Protein 1WBA (pdb70)

B-factor: mean 12.79, std 7.94, range [2.5, 50.45]

Radius of gyration: 14.96 Å; Cα contacts (8 Å, |Δi|>4): 448; chains: 1; bounding box: 36×31×41 Å

Organism: Psophocarpus tetragonolobus (NCBI:txid3891)

Solvent-accessible surface area: 8341 Å² total; per-residue (Å²): 121,73,27,0,75,4,22,126,22,92,100,0,81,5,138,17,37,6,16,0,19,4,85,105,88,33,21,0,5,0,2,16,24,7,53,162,24,81,111,158,78,23,22,2,1,0,17,8,69,124,142,52,94,32,4,0,18,0,20,5,66,96,112,96,112,133,52,52,78,37,0,56,12,65,35,88,2,90,1,31,2,22,45,100,93,20,142,45,31,46,7,10,0,0,74,45,158,125,78,27,29,11,2,1,0,25,70,104,45,132,60,72,38,98,27,2,7,6,0,58,112,21,48,158,57,100,105,2,8,40,7,16,3,6,12,108,85,49,92,58,37,25,2,0,60,52,78,15,133,119,32,39,63,21,1,23,7,41,127,98,18,124,39,21,34,1,40,0,69,75,119

Secondary structure (DSSP, 8-state):
-PBPB-TTS-BPBTTEEEEEEETTT--BEEEE--TT--TTS--EEEE-SSS---EEEEEES--PSSPPSB-BTT--EEEEE-STTSTTPBEEEEEETTTEEEEEETTS-S-EEPEEEEEEE-SSSTT-EEEEEEETTS--EEEEEEE-TT--EEEEEETTSPPPEEEEEE-

Structure (mmCIF, N/CA/C/O backbone):
data_1WBA
#
_entry.id   1WBA
#
_cell.length_a   95.600
_cell.length_b   95.600
_cell.length_c   86.000
_cell.angle_alpha   90.00
_cell.angle_beta   90.00
_cell.angle_gamma   90.00
#
_symmetry.space_group_name_H-M   'I 41 2 2'
#
loop_
_entity.id
_entity.type
_entity.pdbx_description
1 polymer 'WINGED BEAN ALBUMIN 1'
2 water water
#
loop_
_atom_site.group_PDB
_atom_site.id
_atom_site.type_symbol
_atom_site.label_atom_id
_atom_site.label_alt_id
_atom_site.label_comp_id
_atom_site.label_asym_id
_atom_site.label_entity_id
_atom_site.label_seq_id
_atom_site.pdbx_PDB_ins_code
_atom_site.Cartn_x
_atom_site.Cartn_y
_atom_site.Cartn_z
_atom_site.occupancy
_atom_site.B_iso_or_equiv
_atom_site.auth_seq_id
_atom_site.auth_comp_id
_atom_site.auth_asym_id
_atom_site.auth_atom_id
_atom_site.pdbx_PDB_model_num
ATOM 1 N N . ASP A 1 2 ? 132.294 52.723 27.230 1.00 21.77 2 ASP A N 1
ATOM 2 C CA . ASP A 1 2 ? 131.094 53.494 26.809 1.00 20.95 2 ASP A CA 1
ATOM 3 C C . ASP A 1 2 ? 129.846 52.841 27.393 1.00 17.96 2 ASP A C 1
ATOM 4 O O . ASP A 1 2 ? 129.902 51.707 27.859 1.00 18.57 2 ASP A O 1
ATOM 9 N N . ASP A 1 3 ? 128.736 53.569 27.368 1.00 14.73 3 ASP A N 1
ATOM 10 C CA . ASP A 1 3 ? 127.471 53.082 27.898 1.00 14.09 3 ASP A CA 1
ATOM 11 C C . ASP A 1 3 ? 126.858 51.979 27.058 1.00 11.64 3 ASP A C 1
ATOM 12 O O . ASP A 1 3 ? 127.000 51.981 25.844 1.00 9.78 3 ASP A O 1
ATOM 17 N N . PRO A 1 4 ? 126.217 50.991 27.707 1.00 9.86 4 PRO A N 1
ATOM 18 C CA . PRO A 1 4 ? 125.596 49.923 26.930 1.00 9.22 4 PRO A CA 1
ATOM 19 C C . PRO A 1 4 ? 124.303 50.511 26.349 1.00 6.99 4 PRO A C 1
ATOM 20 O O . PRO A 1 4 ? 123.769 51.477 26.885 1.00 8.41 4 PRO A O 1
ATOM 24 N N . VAL A 1 5 ? 123.874 50.002 25.201 1.00 7.06 5 VAL A N 1
ATOM 25 C CA . VAL A 1 5 ? 122.640 50.452 24.576 1.00 6.74 5 VAL A CA 1
ATOM 26 C C . VAL A 1 5 ? 121.519 49.646 25.245 1.00 7.04 5 VAL A C 1
ATOM 27 O O . VAL A 1 5 ? 121.694 48.454 25.518 1.00 8.30 5 VAL A O 1
ATOM 31 N N . TYR A 1 6 ? 120.395 50.290 25.541 1.00 5.35 6 TYR A N 1
ATOM 32 C CA . TYR A 1 6 ? 119.275 49.615 26.196 1.00 6.71 6 TYR A CA 1
ATOM 33 C C . TYR A 1 6 ? 118.098 49.408 25.272 1.00 8.77 6 TYR A C 1
ATOM 34 O O . TYR A 1 6 ? 117.850 50.246 24.407 1.00 9.46 6 TYR A O 1
ATOM 43 N N . ASP A 1 7 ? 117.385 48.298 25.443 1.00 7.49 7 ASP A N 1
ATOM 44 C CA . ASP A 1 7 ? 116.186 48.060 24.650 1.00 7.76 7 ASP A CA 1
ATOM 45 C C . ASP A 1 7 ? 115.022 48.862 25.276 1.00 8.50 7 ASP A C 1
ATOM 46 O O . ASP A 1 7 ? 115.162 49.466 26.346 1.00 7.39 7 ASP A O 1
ATOM 51 N N . ALA A 1 8 ? 113.872 48.849 24.618 1.00 9.20 8 ALA A N 1
ATOM 52 C CA . ALA A 1 8 ? 112.725 49.598 25.089 1.00 9.03 8 ALA A CA 1
ATOM 53 C C . ALA A 1 8 ? 112.243 49.179 26.481 1.00 10.79 8 ALA A C 1
ATOM 54 O O . ALA A 1 8 ? 111.497 49.908 27.112 1.00 11.61 8 ALA A O 1
ATOM 56 N N . GLU A 1 9 ? 112.640 47.998 26.933 1.00 8.97 9 GLU A N 1
ATOM 57 C CA . GLU A 1 9 ? 112.246 47.505 28.241 1.00 10.89 9 GLU A CA 1
ATOM 58 C C . GLU A 1 9 ? 113.268 47.818 29.319 1.00 10.58 9 GLU A C 1
ATOM 59 O O . GLU A 1 9 ? 113.058 47.498 30.485 1.00 13.46 9 GLU A O 1
ATOM 65 N N . GLY A 1 10 ? 114.368 48.456 28.938 1.00 10.84 10 GLY A N 1
ATOM 66 C CA . GLY A 1 10 ? 115.378 48.805 29.924 1.00 9.48 10 GLY A CA 1
ATOM 67 C C . GLY A 1 10 ? 116.429 47.756 30.211 1.00 7.96 10 GLY A C 1
ATOM 68 O O . GLY A 1 10 ? 117.100 47.805 31.224 1.00 9.78 10 GLY A O 1
ATOM 69 N N . ASN A 1 11 ? 116.553 46.770 29.342 1.00 8.01 11 ASN A N 1
ATOM 70 C CA . ASN A 1 11 ? 117.584 45.768 29.507 1.00 7.63 11 ASN A CA 1
ATOM 71 C C . ASN A 1 11 ? 118.688 46.062 28.482 1.00 7.85 11 ASN A C 1
ATOM 72 O O . ASN A 1 11 ? 118.422 46.663 27.446 1.00 6.61 11 ASN A O 1
ATOM 77 N N . LYS A 1 12 ? 119.928 45.689 28.787 1.00 6.26 12 LYS A N 1
ATOM 78 C CA . LYS A 1 12 ? 121.024 45.911 27.844 1.00 6.45 12 LYS A CA 1
ATOM 79 C C . LYS A 1 12 ? 120.828 45.062 26.594 1.00 7.51 12 LYS A C 1
ATOM 80 O O . LYS A 1 12 ? 120.336 43.930 26.667 1.00 5.65 12 LYS A O 1
ATOM 86 N N . LEU A 1 13 ? 121.199 45.622 25.447 1.00 7.90 13 LEU A N 1
ATOM 87 C CA . LEU A 1 13 ? 121.083 44.905 24.192 1.00 7.03 13 LEU A CA 1
ATOM 88 C C . LEU A 1 13 ? 122.077 43.758 24.247 1.00 8.62 13 LEU A C 1
ATOM 89 O O . LEU A 1 13 ? 123.162 43.901 24.799 1.00 8.34 13 LEU A O 1
ATOM 94 N N . VAL A 1 14 ? 121.700 42.622 23.690 1.00 7.31 14 VAL A N 1
ATOM 95 C CA . VAL A 1 14 ? 122.567 41.468 23.692 1.00 9.45 14 VAL A CA 1
ATOM 96 C C . VAL A 1 14 ? 123.231 41.359 22.333 1.00 8.23 14 VAL A C 1
ATOM 97 O O . VAL A 1 14 ? 122.564 41.432 21.310 1.00 7.34 14 VAL A O 1
ATOM 101 N N . ASN A 1 15 ? 124.548 41.184 22.343 1.00 7.88 15 ASN A N 1
ATOM 102 C CA . ASN A 1 15 ? 125.318 41.054 21.119 1.00 8.21 15 ASN A CA 1
ATOM 103 C C . ASN A 1 15 ? 124.786 39.851 20.316 1.00 9.41 15 ASN A C 1
ATOM 104 O O . ASN A 1 15 ? 124.642 38.752 20.863 1.00 8.59 15 ASN A O 1
ATOM 109 N N . ARG A 1 16 ? 124.444 40.102 19.047 1.00 8.06 16 ARG A N 1
ATOM 110 C CA . ARG A 1 16 ? 123.913 39.108 18.107 1.00 8.41 16 ARG A CA 1
ATOM 111 C C . ARG A 1 16 ? 122.438 38.803 18.328 1.00 9.12 16 ARG A C 1
ATOM 112 O O . ARG A 1 16 ? 121.888 37.882 17.724 1.00 10.59 16 ARG A O 1
ATOM 120 N N . GLY A 1 17 ? 121.798 39.587 19.182 1.00 8.70 17 GLY A N 1
ATOM 121 C CA . GLY A 1 17 ? 120.395 39.377 19.472 1.00 8.39 17 GLY A CA 1
ATOM 122 C C . GLY A 1 17 ? 119.522 40.006 18.411 1.00 8.52 17 GLY A C 1
ATOM 123 O O . GLY A 1 17 ? 120.002 40.822 17.617 1.00 8.73 17 GLY A O 1
ATOM 124 N N . LYS A 1 18 ? 118.249 39.615 18.388 1.00 10.07 18 LYS A N 1
ATOM 125 C CA . LYS A 1 18 ? 117.284 40.132 17.419 1.00 10.45 18 LYS A CA 1
ATOM 126 C C . LYS A 1 18 ? 116.413 41.213 18.038 1.00 10.62 18 LYS A C 1
ATOM 127 O O . LYS A 1 18 ? 115.772 41.022 19.083 1.00 9.88 18 LYS A O 1
ATOM 130 N N . TYR A 1 19 ? 116.365 42.345 17.353 1.00 9.69 19 TYR A N 1
ATOM 131 C CA . TYR A 1 19 ? 115.599 43.476 17.813 1.00 9.56 19 TYR A CA 1
ATOM 132 C C . TYR A 1 19 ? 114.867 44.116 16.657 1.00 9.58 19 TYR A C 1
ATOM 133 O O . TYR A 1 19 ? 115.288 44.036 15.507 1.00 9.03 19 TYR A O 1
ATOM 142 N N . THR A 1 20 ? 113.741 44.718 16.985 1.00 9.86 20 THR A N 1
ATOM 143 C CA . THR A 1 20 ? 112.940 45.427 16.024 1.00 9.93 20 THR A CA 1
ATOM 144 C C . THR A 1 20 ? 113.181 46.921 16.256 1.00 8.69 20 THR A C 1
ATOM 145 O O . THR A 1 20 ? 112.833 47.473 17.308 1.00 10.21 20 THR A O 1
ATOM 149 N N . ILE A 1 21 ? 113.862 47.543 15.301 1.00 7.98 21 ILE A N 1
ATOM 150 C CA . ILE A 1 21 ? 114.137 48.969 15.350 1.00 8.45 21 ILE A CA 1
ATOM 151 C C . ILE A 1 21 ? 112.833 49.674 14.986 1.00 11.25 21 ILE A C 1
ATOM 152 O O . ILE A 1 21 ? 112.225 49.375 13.948 1.00 12.45 21 ILE A O 1
ATOM 157 N N . VAL A 1 22 ? 112.399 50.594 15.840 1.00 11.56 22 VAL A N 1
ATOM 158 C CA . VAL A 1 22 ? 111.161 51.340 15.615 1.00 11.93 22 VAL A CA 1
ATOM 159 C C . VAL A 1 22 ? 111.401 52.839 15.817 1.00 12.38 22 VAL A C 1
ATOM 160 O O . VAL A 1 22 ? 112.083 53.248 16.760 1.00 10.94 22 VAL A O 1
ATOM 164 N N . SER A 1 23 ? 110.874 53.647 14.906 1.00 10.31 23 SER A N 1
ATOM 165 C CA . SER A 1 23 ? 111.004 55.085 14.989 1.00 10.49 23 SER A CA 1
ATOM 166 C C . SER A 1 23 ? 110.250 55.565 16.250 1.00 13.05 23 SER A C 1
ATOM 167 O O . SER A 1 23 ? 109.080 55.222 16.480 1.00 13.18 23 SER A O 1
ATOM 170 N N . PHE A 1 24 ? 110.950 56.327 17.078 1.00 13.87 24 PHE A N 1
ATOM 171 C CA . PHE A 1 24 ? 110.417 56.851 18.320 1.00 16.79 24 PHE A CA 1
ATOM 172 C C . PHE A 1 24 ? 109.176 57.740 18.169 1.00 18.41 24 PHE A C 1
ATOM 173 O O . PHE A 1 24 ? 108.144 57.488 18.785 1.00 21.27 24 PHE A O 1
ATOM 181 N N . SER A 1 25 ? 109.266 58.769 17.342 1.00 18.82 25 SER A N 1
ATOM 182 C CA . SER A 1 25 ? 108.153 59.685 17.187 1.00 21.01 25 SER A CA 1
ATOM 183 C C . SER A 1 25 ? 106.864 59.132 16.598 1.00 22.77 25 SER A C 1
ATOM 184 O O . SER A 1 25 ? 105.789 59.596 16.968 1.00 26.63 25 SER A O 1
ATOM 187 N N . ASP A 1 26 ? 106.937 58.148 15.702 1.00 18.88 26 ASP A N 1
ATOM 188 C CA . ASP A 1 26 ? 105.710 57.634 15.107 1.00 17.90 26 ASP A CA 1
ATOM 189 C C . ASP A 1 26 ? 105.462 56.139 15.118 1.00 16.42 26 ASP A C 1
ATOM 190 O O . ASP A 1 26 ? 104.449 55.687 14.600 1.00 17.84 26 ASP A O 1
ATOM 195 N N . GLY A 1 27 ? 106.408 55.365 15.626 1.00 14.17 27 GLY A N 1
ATOM 196 C CA . GLY A 1 27 ? 106.215 53.929 15.677 1.00 12.78 27 GLY A CA 1
ATOM 197 C C . GLY A 1 27 ? 106.447 53.137 14.397 1.00 12.17 27 GLY A C 1
ATOM 198 O O . GLY A 1 27 ? 106.202 51.927 14.374 1.00 14.18 27 GLY A O 1
ATOM 199 N N . ALA A 1 28 ? 106.947 53.773 13.342 1.00 8.30 28 ALA A N 1
ATOM 200 C CA . ALA A 1 28 ? 107.184 53.034 12.104 1.00 9.03 28 ALA A CA 1
ATOM 201 C C . ALA A 1 28 ? 108.470 52.211 12.186 1.00 8.04 28 ALA A C 1
ATOM 202 O O . ALA A 1 28 ? 109.460 52.644 12.775 1.00 8.22 28 ALA A O 1
ATOM 204 N N . GLY A 1 29 ? 108.446 51.044 11.552 1.00 7.97 29 GLY A N 1
ATOM 205 C CA . GLY A 1 29 ? 109.601 50.177 11.532 1.00 8.93 29 GLY A CA 1
ATOM 206 C C . GLY A 1 29 ? 110.375 50.219 10.219 1.00 9.05 29 GLY A C 1
ATOM 207 O O . GLY A 1 29 ? 110.115 51.045 9.327 1.00 7.82 29 GLY A O 1
ATOM 208 N N . ILE A 1 30 ? 111.328 49.301 10.110 1.00 8.45 30 ILE A N 1
ATOM 209 C CA . ILE A 1 30 ? 112.199 49.164 8.943 1.00 7.15 30 ILE A CA 1
ATOM 210 C C . ILE A 1 30 ? 111.540 48.236 7.916 1.00 6.24 30 ILE A C 1
ATOM 211 O O . ILE A 1 30 ? 111.047 47.159 8.263 1.00 5.27 30 ILE A O 1
ATOM 216 N N . ASP A 1 31 ? 111.633 48.618 6.646 1.00 6.11 31 ASP A N 1
ATOM 217 C CA . ASP A 1 31 ? 111.017 47.879 5.545 1.00 5.67 31 ASP A CA 1
ATOM 218 C C . ASP A 1 31 ? 112.015 47.821 4.377 1.00 6.48 31 ASP A C 1
ATOM 219 O O . ASP A 1 31 ? 113.048 48.508 4.395 1.00 6.37 31 ASP A O 1
ATOM 224 N N . VAL A 1 32 ? 111.743 46.952 3.405 1.00 6.80 32 VAL A N 1
ATOM 225 C CA . VAL A 1 32 ? 112.589 46.822 2.229 1.00 5.94 32 VAL A CA 1
ATOM 226 C C . VAL A 1 32 ? 111.619 46.873 1.045 1.00 6.68 32 VAL A C 1
ATOM 227 O O . VAL A 1 32 ? 110.694 46.066 0.953 1.00 7.28 32 VAL A O 1
ATOM 231 N N . VAL A 1 33 ? 111.795 47.875 0.189 1.00 7.08 33 VAL A N 1
ATOM 232 C CA . VAL A 1 33 ? 110.939 48.086 -0.981 1.00 5.16 33 VAL A CA 1
ATOM 233 C C . VAL A 1 33 ? 111.798 48.512 -2.163 1.00 6.20 33 VAL A C 1
ATOM 234 O O . VAL A 1 33 ? 112.992 48.763 -2.025 1.00 5.52 33 VAL A O 1
ATOM 238 N N . ALA A 1 34 ? 111.196 48.549 -3.342 1.00 6.28 34 ALA A N 1
ATOM 239 C CA . ALA A 1 34 ? 111.909 48.991 -4.525 1.00 6.22 34 ALA A CA 1
ATOM 240 C C . ALA A 1 34 ? 111.693 50.497 -4.579 1.00 6.09 34 ALA A C 1
ATOM 241 O O . ALA A 1 34 ? 110.599 50.980 -4.273 1.00 6.71 34 ALA A O 1
ATOM 243 N N . THR A 1 35 ? 112.754 51.246 -4.842 1.00 6.00 35 THR A N 1
ATOM 244 C CA . THR A 1 35 ? 112.643 52.689 -4.993 1.00 6.39 35 THR A CA 1
ATOM 245 C C . THR A 1 35 ? 113.222 52.996 -6.376 1.00 7.69 35 THR A C 1
ATOM 246 O O . THR A 1 35 ? 113.918 52.164 -6.955 1.00 5.75 35 THR A O 1
ATOM 250 N N . GLY A 1 36 ? 112.923 54.171 -6.914 1.00 6.58 36 GLY A N 1
ATOM 251 C CA . GLY A 1 36 ? 113.473 54.535 -8.203 1.00 6.60 36 GLY A CA 1
ATOM 252 C C . GLY A 1 36 ? 113.152 53.556 -9.311 1.00 6.86 36 GLY A C 1
ATOM 253 O O . GLY A 1 36 ? 111.988 53.254 -9.547 1.00 10.01 36 GLY A O 1
ATOM 254 N N . ASN A 1 37 ? 114.198 53.018 -9.933 1.00 8.08 37 ASN A N 1
ATOM 255 C CA . ASN A 1 37 ? 114.081 52.082 -11.057 1.00 8.55 37 ASN A CA 1
ATOM 256 C C . ASN A 1 37 ? 114.167 50.606 -10.658 1.00 8.17 37 ASN A C 1
ATOM 257 O O . ASN A 1 37 ? 114.210 49.719 -11.517 1.00 7.39 37 ASN A O 1
ATOM 262 N N . GLU A 1 38 ? 114.187 50.345 -9.354 1.00 6.87 38 GLU A N 1
ATOM 263 C CA . GLU A 1 38 ? 114.263 48.974 -8.852 1.00 6.30 38 GLU A CA 1
ATOM 264 C C . GLU A 1 38 ? 112.984 48.187 -9.154 1.00 6.72 38 GLU A C 1
ATOM 265 O O . GLU A 1 38 ? 111.906 48.756 -9.293 1.00 7.31 38 GLU A O 1
ATOM 271 N N . ASN A 1 39 ? 113.120 46.871 -9.222 1.00 5.85 39 ASN A N 1
ATOM 272 C CA . ASN A 1 39 ? 112.000 45.978 -9.499 1.00 8.22 39 ASN A CA 1
ATOM 273 C C . ASN A 1 39 ? 111.280 45.691 -8.187 1.00 9.06 39 ASN A C 1
ATOM 274 O O . ASN A 1 39 ? 111.911 45.286 -7.210 1.00 7.73 39 ASN A O 1
ATOM 279 N N . PRO A 1 40 ? 109.955 45.920 -8.138 1.00 10.18 40 PRO A N 1
ATOM 280 C CA . PRO A 1 40 ? 109.179 45.671 -6.914 1.00 9.92 40 PRO A CA 1
ATOM 281 C C . PRO A 1 40 ? 109.198 44.224 -6.445 1.00 11.58 40 PRO A C 1
ATOM 282 O O . PRO A 1 40 ? 108.922 43.949 -5.280 1.00 13.38 40 PRO A O 1
ATOM 286 N N . GLU A 1 41 ? 109.499 43.292 -7.342 1.00 12.00 41 GLU A N 1
ATOM 287 C CA . GLU A 1 41 ? 109.590 41.890 -6.946 1.00 13.57 41 GLU A CA 1
ATOM 288 C C . GLU A 1 41 ? 110.970 41.583 -6.354 1.00 12.87 41 GLU A C 1
ATOM 289 O O . GLU A 1 41 ? 111.159 40.550 -5.717 1.00 11.59 41 GLU A O 1
ATOM 295 N N . ASP A 1 42 ? 111.923 42.493 -6.555 1.00 9.55 42 ASP A N 1
ATOM 296 C CA . ASP A 1 42 ? 113.283 42.329 -6.047 1.00 11.21 42 ASP A CA 1
ATOM 297 C C . ASP A 1 42 ? 113.710 43.655 -5.387 1.00 10.50 42 ASP A C 1
ATOM 298 O O . ASP A 1 42 ? 114.643 44.323 -5.848 1.00 10.85 42 ASP A O 1
ATOM 303 N N . PRO A 1 43 ? 113.035 44.041 -4.288 1.00 7.95 43 PRO A N 1
ATOM 304 C CA . PRO A 1 43 ? 113.325 45.287 -3.561 1.00 7.89 43 PRO A CA 1
ATOM 305 C C . PRO A 1 43 ? 114.730 45.302 -2.955 1.00 6.03 43 PRO A C 1
ATOM 306 O O . PRO A 1 43 ? 115.181 44.306 -2.363 1.00 6.58 43 PRO A O 1
ATOM 310 N N . LEU A 1 44 ? 115.398 46.445 -3.072 1.00 5.04 44 LEU A N 1
ATOM 311 C CA . LEU A 1 44 ? 116.766 46.570 -2.571 1.00 5.50 44 LEU A CA 1
ATOM 312 C C . LEU A 1 44 ? 116.974 47.748 -1.645 1.00 5.95 44 LEU A C 1
ATOM 313 O O . LEU A 1 44 ? 118.061 47.899 -1.089 1.00 5.36 44 LEU A O 1
ATOM 318 N N . SER A 1 45 ? 115.940 48.562 -1.460 1.00 6.19 45 SER A N 1
ATOM 319 C CA . SER A 1 45 ? 116.043 49.754 -0.624 1.00 5.26 45 SER A CA 1
ATOM 320 C C . SER A 1 45 ? 115.547 49.590 0.817 1.00 5.94 45 SER A C 1
ATOM 321 O O . SER A 1 45 ? 114.423 49.141 1.045 1.00 6.72 45 SER A O 1
ATOM 324 N N . ILE A 1 46 ? 116.390 49.961 1.779 1.00 4.71 46 ILE A N 1
ATOM 325 C CA . ILE A 1 46 ? 116.016 49.898 3.187 1.00 6.52 46 ILE A CA 1
ATOM 326 C C . ILE A 1 46 ? 115.379 51.246 3.506 1.00 6.07 46 ILE A C 1
ATOM 327 O O . ILE A 1 46 ? 116.011 52.297 3.343 1.00 9.40 46 ILE A O 1
ATOM 332 N N . VAL A 1 47 ? 114.128 51.221 3.960 1.00 5.90 47 VAL A N 1
ATOM 333 C CA . VAL A 1 47 ? 113.391 52.444 4.237 1.00 5.00 47 VAL A CA 1
ATOM 334 C C . VAL A 1 47 ? 112.619 52.370 5.543 1.00 6.09 47 VAL A C 1
ATOM 335 O O . VAL A 1 47 ? 112.534 51.311 6.168 1.00 6.97 47 VAL A O 1
ATOM 339 N N . LYS A 1 48 ? 112.092 53.517 5.969 1.00 6.56 48 LYS A N 1
ATOM 340 C CA . LYS A 1 48 ? 111.231 53.581 7.150 1.00 6.08 48 LYS A CA 1
ATOM 341 C C . LYS A 1 48 ? 109.887 53.252 6.503 1.00 7.00 48 LYS A C 1
ATOM 342 O O . LYS A 1 48 ? 109.477 53.916 5.549 1.00 5.51 48 LYS A O 1
ATOM 348 N N . SER A 1 49 ? 109.219 52.222 6.999 1.00 7.91 49 SER A N 1
ATOM 349 C CA . SER A 1 49 ? 107.967 51.779 6.408 1.00 11.11 49 SER A CA 1
ATOM 350 C C . SER A 1 49 ? 106.809 52.753 6.378 1.00 12.69 49 SER A C 1
ATOM 351 O O . SER A 1 49 ? 106.517 53.448 7.357 1.00 10.86 49 SER A O 1
ATO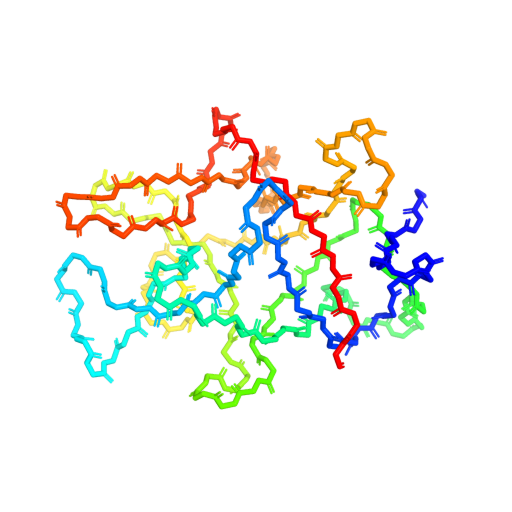M 354 N N . THR A 1 50 ? 106.132 52.750 5.233 1.00 14.19 50 THR A N 1
ATOM 355 C CA . THR A 1 50 ? 104.939 53.549 5.041 1.00 15.32 50 THR A CA 1
ATOM 356 C C . THR A 1 50 ? 103.780 52.561 4.869 1.00 15.77 50 THR A C 1
ATOM 357 O O . THR A 1 50 ? 102.686 52.944 4.475 1.00 18.45 50 THR A O 1
ATOM 361 N N . ARG A 1 51 ? 104.002 51.287 5.187 1.00 13.08 51 ARG A N 1
ATOM 362 C CA . ARG A 1 51 ? 102.936 50.291 5.038 1.00 13.99 51 ARG A CA 1
ATOM 363 C C . ARG A 1 51 ? 102.808 49.341 6.224 1.00 14.93 51 ARG A C 1
ATOM 364 O O . ARG A 1 51 ? 102.381 48.197 6.079 1.00 14.22 51 ARG A O 1
ATOM 372 N N . ASN A 1 52 ? 103.191 49.828 7.398 1.00 16.82 52 ASN A N 1
ATOM 373 C CA . ASN A 1 52 ? 103.120 49.051 8.636 1.00 17.30 52 ASN A CA 1
ATOM 374 C C . ASN A 1 52 ? 103.967 47.786 8.716 1.00 16.25 52 ASN A C 1
ATOM 375 O O . ASN A 1 52 ? 103.619 46.850 9.440 1.00 15.67 52 ASN A O 1
ATOM 380 N N . ILE A 1 53 ? 105.083 47.755 7.996 1.00 10.98 53 ILE A N 1
ATOM 381 C CA . ILE A 1 53 ? 105.983 46.603 8.065 1.00 12.06 53 ILE A CA 1
ATOM 382 C C . ILE A 1 53 ? 107.096 46.985 9.043 1.00 10.70 53 ILE A C 1
ATOM 383 O O . ILE A 1 53 ? 107.502 48.139 9.095 1.00 10.19 53 ILE A O 1
ATOM 388 N N . MET A 1 54 ? 107.557 46.033 9.843 1.00 12.46 54 MET A N 1
ATOM 389 C CA . MET A 1 54 ? 108.649 46.296 10.771 1.00 14.22 54 MET A CA 1
ATOM 390 C C . MET A 1 54 ? 109.491 45.052 10.903 1.00 13.57 54 MET A C 1
ATOM 391 O O . MET A 1 54 ? 109.221 44.184 11.742 1.00 13.42 54 MET A O 1
ATOM 396 N N . TYR A 1 55 ? 110.494 44.946 10.035 1.00 10.16 55 TYR A N 1
ATOM 397 C CA . TYR A 1 55 ? 111.378 43.785 10.031 1.00 8.51 55 TYR A CA 1
ATOM 398 C C . 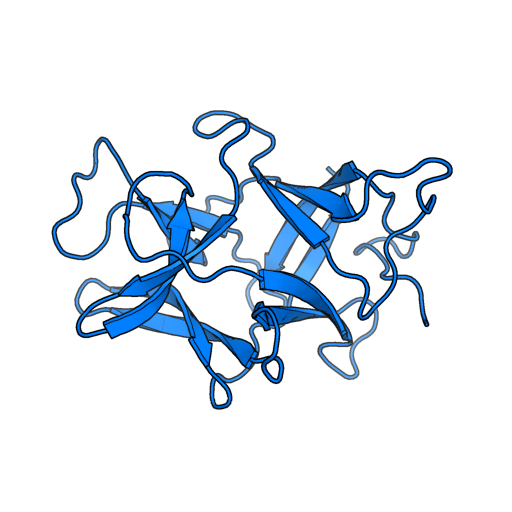TYR A 1 55 ? 112.362 43.772 11.215 1.00 10.51 55 TYR A C 1
ATOM 399 O O . TYR A 1 55 ? 112.914 44.820 11.606 1.00 9.87 55 TYR A O 1
ATOM 408 N N . ALA A 1 56 ? 112.597 42.579 11.759 1.00 7.23 56 ALA A N 1
ATOM 409 C CA . ALA A 1 56 ? 113.523 42.410 12.871 1.00 9.09 56 ALA A CA 1
ATOM 410 C C . ALA A 1 56 ? 114.923 42.292 12.288 1.00 8.22 56 ALA A C 1
ATOM 411 O O . ALA A 1 56 ? 115.101 41.792 11.174 1.00 10.49 56 ALA A O 1
ATOM 413 N N . THR A 1 57 ? 115.914 42.734 13.053 1.00 7.07 57 THR A N 1
ATOM 414 C CA . THR A 1 57 ? 117.305 42.689 12.642 1.00 7.01 57 THR A CA 1
ATOM 415 C C . THR A 1 57 ? 118.206 42.146 13.757 1.00 8.02 57 THR A C 1
ATOM 416 O O . THR A 1 57 ? 117.920 42.329 14.949 1.00 8.78 57 THR A O 1
ATOM 420 N N . SER A 1 58 ? 119.253 41.424 13.376 1.00 7.19 58 SER A N 1
ATOM 421 C CA . SER A 1 58 ? 120.244 40.971 14.355 1.00 8.51 58 SER A CA 1
ATOM 42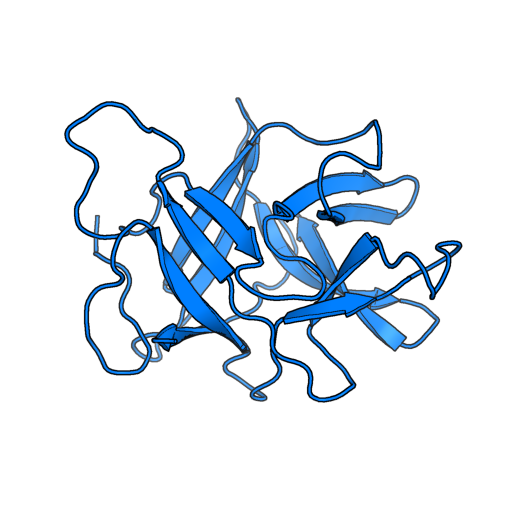2 C C . SER A 1 58 ? 121.258 42.106 14.379 1.00 7.86 58 SER A C 1
ATOM 423 O O . SER A 1 58 ? 121.568 42.702 13.322 1.00 7.88 58 SER A O 1
ATOM 426 N N . ILE A 1 59 ? 121.748 42.424 15.571 1.00 6.56 59 ILE A N 1
ATOM 427 C CA . ILE A 1 59 ? 122.729 43.485 15.749 1.00 7.14 59 ILE A CA 1
ATOM 428 C C . ILE A 1 59 ? 123.946 42.806 16.385 1.00 7.85 59 ILE A C 1
ATOM 429 O O . ILE A 1 59 ? 123.853 42.240 17.481 1.00 9.31 59 ILE A O 1
ATOM 434 N N . SER A 1 60 ? 125.059 42.802 15.655 1.00 8.27 60 SER A N 1
ATOM 435 C CA . SER A 1 60 ? 126.284 42.126 16.092 1.00 9.24 60 SER A CA 1
ATOM 436 C C . SER A 1 60 ? 127.525 42.989 16.037 1.00 7.10 60 SER A C 1
ATOM 437 O O . SER A 1 60 ? 127.632 43.884 15.202 1.00 7.15 60 SER A O 1
ATOM 440 N N . SER A 1 61 ? 128.489 42.695 16.904 1.00 6.43 61 SER A N 1
ATOM 441 C CA . SER A 1 61 ? 129.729 43.432 16.866 1.00 6.31 61 SER A CA 1
ATOM 442 C C . SER A 1 61 ? 130.412 43.047 15.544 1.00 8.02 61 SER A C 1
ATOM 443 O O . SER A 1 61 ? 130.340 41.897 15.086 1.00 7.31 61 SER A O 1
ATOM 446 N N . GLU A 1 62 ? 130.999 44.039 14.894 1.00 8.75 62 GLU A N 1
ATOM 447 C CA . GLU A 1 62 ? 131.699 43.819 13.646 1.00 9.30 62 GLU A CA 1
ATOM 448 C C . GLU A 1 62 ? 132.908 42.914 13.912 1.00 7.84 62 GLU A C 1
ATOM 449 O O . GLU A 1 62 ? 133.201 42.016 13.137 1.00 11.22 62 GLU A O 1
ATOM 455 N N . ASP A 1 63 ? 133.592 43.147 15.022 1.00 8.24 63 ASP A N 1
ATOM 456 C CA . ASP A 1 63 ? 134.751 42.347 15.409 1.00 10.52 63 ASP A CA 1
ATOM 457 C C . ASP A 1 63 ? 134.269 41.005 15.949 1.00 11.65 63 ASP A C 1
ATOM 458 O O . ASP A 1 63 ? 133.555 40.969 16.946 1.00 13.04 63 ASP A O 1
ATOM 463 N N . LYS A 1 64 ? 134.646 39.909 15.298 1.00 10.48 64 LYS A N 1
ATOM 464 C CA . LYS A 1 64 ? 134.240 38.594 15.777 1.00 13.18 64 LYS A CA 1
ATOM 465 C C . LYS A 1 64 ? 135.275 37.801 16.614 1.00 12.30 64 LYS A C 1
ATOM 466 O O . LYS A 1 64 ? 134.994 36.676 17.038 1.00 10.97 64 LYS A O 1
ATOM 470 N N . THR A 1 65 ? 136.425 38.406 16.909 1.00 11.62 65 THR A N 1
ATOM 471 C CA . THR A 1 65 ? 137.467 37.737 17.694 1.00 11.87 65 THR A CA 1
ATOM 472 C C . THR A 1 65 ? 136.969 37.418 19.103 1.00 11.22 65 THR A C 1
ATOM 473 O O . THR A 1 65 ? 136.484 38.297 19.805 1.00 10.28 65 THR A O 1
ATOM 477 N N . PRO A 1 66 ? 137.065 36.143 19.524 1.00 10.41 66 PRO A N 1
ATOM 478 C CA . PRO A 1 66 ? 136.599 35.793 20.874 1.00 9.32 66 PRO A CA 1
ATOM 479 C C . PRO A 1 66 ? 137.593 36.341 21.893 1.00 10.20 66 PRO A C 1
ATOM 480 O O . PRO A 1 66 ? 138.791 36.388 21.617 1.00 12.40 66 PRO A O 1
ATOM 484 N N . PRO A 1 67 ? 137.112 36.769 23.070 1.00 10.35 67 PRO A N 1
ATOM 485 C CA . PRO A 1 67 ? 135.713 36.775 23.491 1.00 10.82 67 PRO A CA 1
ATOM 486 C C . PRO A 1 67 ? 134.988 38.024 22.981 1.00 10.79 67 PRO A C 1
ATOM 487 O O . PRO A 1 67 ? 135.488 39.143 23.091 1.00 10.26 67 PRO A O 1
ATOM 491 N N . GLN A 1 68 ? 133.833 37.810 22.371 1.00 13.74 68 GLN A N 1
ATOM 492 C CA . GLN A 1 68 ? 133.043 38.910 21.838 1.00 15.30 68 GLN A CA 1
ATOM 493 C C . GLN A 1 68 ? 132.330 39.565 23.006 1.00 15.17 68 GLN A C 1
ATOM 494 O O . GLN A 1 68 ? 132.078 38.923 24.027 1.00 12.99 68 GLN A O 1
ATOM 500 N N . PRO A 1 69 ? 132.029 40.865 22.891 1.00 15.19 69 PRO A N 1
ATOM 501 C CA . PRO A 1 69 ? 131.335 41.568 23.974 1.00 14.26 69 PRO A CA 1
ATOM 502 C C . PRO A 1 69 ? 129.951 40.954 24.179 1.00 12.76 69 PRO A C 1
ATOM 503 O O . PRO A 1 69 ? 129.273 40.597 23.206 1.00 13.27 69 PRO A O 1
ATOM 507 N N . ARG A 1 70 ? 129.557 40.787 25.436 1.00 11.11 70 ARG A N 1
ATOM 508 C CA . ARG A 1 70 ? 128.250 40.233 25.750 1.00 10.04 70 ARG A CA 1
ATOM 509 C C . ARG A 1 70 ? 127.145 41.201 25.333 1.00 9.10 70 ARG A C 1
ATOM 510 O O . ARG A 1 70 ? 126.142 40.781 24.774 1.00 8.04 70 ARG A O 1
ATOM 512 N N . ASN A 1 71 ? 127.379 42.497 25.522 1.00 7.48 71 ASN A N 1
ATOM 513 C CA . ASN A 1 71 ? 126.396 43.513 25.193 1.00 8.59 71 ASN A CA 1
ATOM 514 C C . ASN A 1 71 ? 126.870 44.528 24.167 1.00 9.04 71 ASN A C 1
ATOM 515 O O . ASN A 1 71 ? 128.074 44.739 23.981 1.00 10.99 71 ASN A O 1
ATOM 520 N N . ILE A 1 72 ? 125.902 45.172 23.526 1.00 7.66 72 ILE A N 1
ATOM 521 C CA . ILE A 1 72 ? 126.172 46.187 22.515 1.00 7.33 72 ILE A CA 1
ATOM 522 C C . ILE A 1 72 ? 126.377 47.485 23.258 1.00 5.80 72 ILE A C 1
ATOM 523 O O . ILE A 1 72 ? 125.575 47.833 24.123 1.00 7.15 72 ILE A O 1
ATOM 528 N N . LEU A 1 73 ? 127.472 48.177 22.952 1.00 5.35 73 LEU A N 1
ATOM 529 C CA . LEU A 1 73 ? 127.784 49.437 23.600 1.00 7.42 73 LEU A CA 1
ATOM 530 C C . LEU A 1 73 ? 127.684 50.552 22.581 1.00 6.66 73 LEU A C 1
ATOM 531 O O . LEU A 1 73 ? 127.765 50.299 21.382 1.00 5.04 73 LEU A O 1
ATOM 536 N N . GLU A 1 74 ? 127.519 51.779 23.069 1.00 6.41 74 GLU A N 1
ATOM 537 C CA . GLU A 1 74 ? 127.444 52.935 22.197 1.00 5.74 74 GLU A CA 1
ATOM 538 C C . GLU A 1 74 ? 128.804 53.120 21.573 1.00 5.83 74 GLU A C 1
ATOM 539 O O . GLU A 1 74 ? 129.829 52.812 22.189 1.00 6.32 74 GLU A O 1
ATOM 545 N N . ASN A 1 75 ? 128.802 53.545 20.316 1.00 5.10 75 ASN A N 1
ATOM 546 C CA . ASN A 1 75 ? 130.017 53.779 19.534 1.00 5.48 75 ASN A CA 1
ATOM 547 C C . ASN A 1 75 ? 130.830 52.548 19.141 1.00 6.61 75 ASN A C 1
ATOM 548 O O . ASN A 1 75 ? 131.934 52.677 18.617 1.00 10.87 75 ASN A O 1
ATOM 553 N N . MET A 1 76 ? 130.280 51.366 19.391 1.00 5.93 76 MET A N 1
ATOM 554 C CA . MET A 1 76 ? 130.909 50.095 19.051 1.00 6.77 76 MET A CA 1
ATOM 555 C C . MET A 1 76 ? 130.536 49.781 17.601 1.00 5.93 76 MET A C 1
ATOM 556 O O . MET A 1 76 ? 129.380 49.990 17.222 1.00 7.34 76 MET A O 1
ATOM 561 N N . ARG A 1 77 ? 131.512 49.379 16.784 1.00 4.83 77 ARG A N 1
ATOM 562 C CA . ARG A 1 77 ? 131.245 49.056 15.384 1.00 5.79 77 ARG A CA 1
ATOM 563 C C . ARG A 1 77 ? 130.391 47.809 15.248 1.00 5.48 77 ARG A C 1
ATOM 564 O O . ARG A 1 77 ? 130.723 46.757 15.815 1.00 5.68 77 ARG A O 1
ATOM 572 N N . LEU A 1 78 ? 129.325 47.921 14.448 1.00 5.31 78 LEU A N 1
ATOM 573 C CA . LEU A 1 78 ? 128.352 46.852 14.263 1.00 4.45 78 LEU A CA 1
ATOM 574 C C . LEU A 1 78 ? 128.060 46.464 12.843 1.00 5.94 78 LEU A C 1
ATOM 575 O O . LEU A 1 78 ? 128.232 47.254 11.912 1.00 6.13 78 LEU A O 1
ATOM 580 N N . LYS A 1 79 ? 127.511 45.264 12.723 1.00 6.26 79 LYS A N 1
ATOM 581 C CA . LYS A 1 79 ? 127.045 44.707 11.471 1.00 7.86 79 LYS A CA 1
ATOM 582 C C . LYS A 1 79 ? 125.562 44.484 11.773 1.00 8.13 79 LYS A C 1
ATOM 583 O O . LYS A 1 79 ? 125.212 44.003 12.861 1.00 8.09 79 LYS A O 1
ATOM 589 N N . ILE A 1 80 ? 124.687 44.899 10.856 1.00 6.49 80 ILE A N 1
ATOM 590 C CA . ILE A 1 80 ? 123.248 44.747 11.048 1.00 4.27 80 ILE A CA 1
ATOM 591 C C . ILE A 1 80 ? 122.694 43.938 9.899 1.00 5.14 80 ILE A C 1
ATOM 592 O O . ILE A 1 80 ? 123.039 44.183 8.754 1.00 5.47 80 ILE A O 1
ATOM 597 N N . ASN A 1 81 ? 121.880 42.939 10.200 1.00 5.29 81 ASN A N 1
ATOM 598 C CA . ASN A 1 81 ? 121.294 42.133 9.139 1.00 8.85 81 ASN A CA 1
ATOM 599 C C . ASN A 1 81 ? 119.857 41.755 9.450 1.00 8.33 81 ASN A C 1
ATOM 600 O O . ASN A 1 81 ? 119.473 41.669 10.616 1.00 9.83 81 ASN A O 1
ATOM 605 N N . PHE A 1 82 ? 119.033 41.589 8.417 1.00 9.09 82 PHE A N 1
ATOM 606 C CA . PHE A 1 82 ? 117.640 41.202 8.641 1.00 8.43 82 PHE A CA 1
ATOM 607 C C . PHE A 1 82 ? 117.598 39.778 9.196 1.00 8.76 82 PHE A C 1
ATOM 608 O O . PHE A 1 82 ? 118.310 38.895 8.730 1.00 8.99 82 PHE A O 1
ATOM 616 N N . ALA A 1 83 ? 116.751 39.568 10.187 1.00 9.87 83 ALA A N 1
ATOM 617 C CA . ALA A 1 83 ? 116.682 38.286 10.862 1.00 13.58 83 ALA A CA 1
ATOM 618 C C . ALA A 1 83 ? 115.594 37.360 10.390 1.00 15.66 83 ALA A C 1
ATOM 619 O O . ALA A 1 83 ? 115.644 36.159 10.632 1.00 19.56 83 ALA A O 1
ATOM 621 N N . THR A 1 84 ? 114.609 37.901 9.707 1.00 16.24 84 THR A N 1
ATOM 622 C CA . THR A 1 84 ? 113.515 37.075 9.259 1.00 19.36 84 THR A CA 1
ATOM 623 C C . THR A 1 84 ? 113.266 37.111 7.754 1.00 20.10 84 THR A C 1
ATOM 624 O O . THR A 1 84 ? 113.882 37.882 7.001 1.00 17.02 84 THR A O 1
ATOM 628 N N . ASP A 1 85 ? 112.380 36.226 7.316 1.00 18.14 85 ASP A N 1
ATOM 629 C CA . ASP A 1 85 ? 111.984 36.190 5.924 1.00 19.24 85 ASP A CA 1
ATOM 630 C C . ASP A 1 85 ? 111.220 37.496 5.761 1.00 17.55 85 ASP A C 1
ATOM 631 O O . ASP A 1 85 ? 110.633 37.997 6.728 1.00 17.85 85 ASP A O 1
ATOM 636 N N . PRO A 1 86 ? 111.143 38.028 4.532 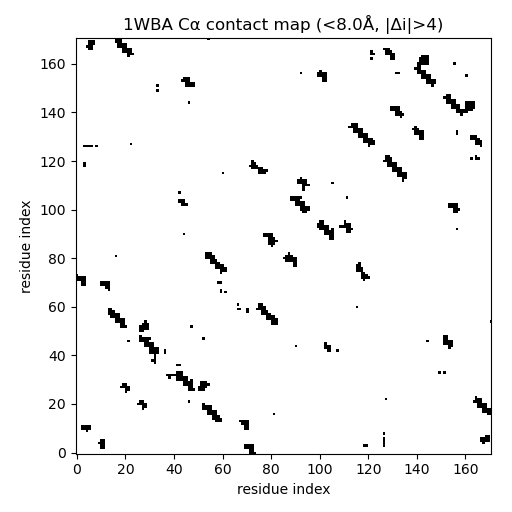1.00 15.68 86 PRO A N 1
ATOM 637 C CA . PRO A 1 86 ? 111.702 37.513 3.282 1.00 15.37 86 PRO A CA 1
ATOM 638 C C . PRO A 1 86 ? 113.176 37.825 3.009 1.00 15.32 86 PRO A C 1
ATOM 639 O O . PRO A 1 86 ? 113.712 37.416 1.982 1.00 16.21 86 PRO A O 1
ATOM 643 N N . HIS A 1 87 ? 113.843 38.512 3.929 1.00 13.46 87 HIS A N 1
ATOM 644 C CA . HIS A 1 87 ? 115.232 38.895 3.714 1.00 13.58 87 HIS A CA 1
ATOM 645 C C . HIS A 1 87 ? 116.150 38.362 4.788 1.00 14.17 87 HIS A C 1
ATOM 646 O O . HIS A 1 87 ? 117.102 39.026 5.185 1.00 13.16 87 HIS A O 1
ATOM 653 N N . LYS A 1 88 ? 115.904 37.129 5.204 1.00 14.78 88 LYS A N 1
ATOM 654 C CA . LYS A 1 88 ? 116.697 36.511 6.238 1.00 15.13 88 LYS A CA 1
ATOM 655 C C . LYS A 1 88 ? 118.163 36.480 5.864 1.00 13.68 88 LYS A C 1
ATOM 656 O O . LYS A 1 88 ? 118.555 35.930 4.840 1.00 12.13 88 LYS A O 1
ATOM 662 N N . GLY A 1 89 ? 118.972 37.118 6.689 1.00 10.91 89 GLY A N 1
ATOM 663 C CA . GLY A 1 89 ? 120.391 37.136 6.438 1.00 10.89 89 GLY A CA 1
ATOM 664 C C . GLY A 1 89 ? 120.892 38.283 5.589 1.00 11.91 89 GLY A C 1
ATOM 665 O O . GLY A 1 89 ? 122.094 38.486 5.545 1.00 14.59 89 GLY A O 1
ATOM 666 N N . ASP A 1 90 ? 120.015 39.033 4.921 1.00 9.97 90 ASP A N 1
ATOM 667 C CA . ASP A 1 90 ? 120.478 40.159 4.104 1.00 10.27 90 ASP A CA 1
ATOM 668 C C . ASP A 1 90 ? 121.103 41.208 5.0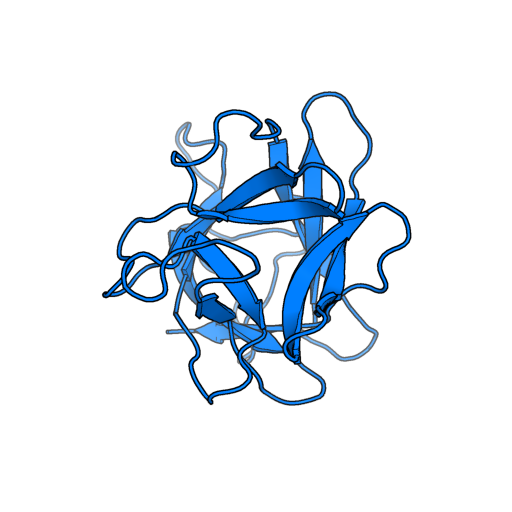15 1.00 9.03 90 ASP A C 1
ATOM 669 O O . ASP A 1 90 ? 120.520 41.602 6.017 1.00 9.08 90 ASP A O 1
ATOM 674 N N . VAL A 1 91 ? 122.278 41.675 4.629 1.00 8.26 91 VAL A N 1
ATOM 675 C CA . VAL A 1 91 ? 123.031 42.632 5.416 1.00 8.23 91 VAL A CA 1
ATOM 676 C C . VAL A 1 91 ? 122.805 44.067 4.972 1.00 7.70 91 VAL A C 1
ATOM 677 O O . VAL A 1 91 ? 122.681 44.342 3.779 1.00 10.02 91 VAL A O 1
ATOM 681 N N . TRP A 1 92 ? 122.763 44.988 5.925 1.00 7.24 92 TRP A N 1
ATOM 682 C CA . TRP A 1 92 ? 122.587 46.403 5.596 1.00 4.92 92 TRP A CA 1
ATOM 683 C C . TRP A 1 92 ? 123.899 46.924 5.022 1.00 7.29 92 TRP A C 1
ATOM 684 O O . TRP A 1 92 ? 124.982 46.597 5.527 1.00 8.05 92 TRP A O 1
ATOM 695 N N . SER A 1 93 ? 123.820 47.774 4.010 1.00 5.01 93 SER A N 1
ATOM 696 C CA . SER A 1 93 ? 125.031 48.333 3.433 1.00 6.02 93 SER A CA 1
ATOM 697 C C . SER A 1 93 ? 124.748 49.753 2.999 1.00 5.26 93 SER A C 1
ATOM 698 O O . SER A 1 93 ? 123.596 50.150 2.896 1.00 4.91 93 SER A O 1
ATOM 701 N N . VAL A 1 94 ? 125.805 50.528 2.791 1.00 4.50 94 VAL A N 1
ATOM 702 C CA . VAL A 1 94 ? 125.675 51.898 2.314 1.00 5.09 94 VAL A CA 1
ATOM 703 C C . VAL A 1 94 ? 126.219 51.931 0.884 1.00 6.36 94 VAL A C 1
ATOM 704 O O . VAL A 1 94 ? 127.321 51.452 0.610 1.00 7.36 94 VAL A O 1
ATOM 708 N N . VAL A 1 95 ? 125.421 52.451 -0.034 1.00 5.80 95 VAL A N 1
ATOM 709 C CA . VAL A 1 95 ? 125.807 52.539 -1.438 1.00 6.68 95 VAL A CA 1
ATOM 710 C C . VAL A 1 95 ? 125.883 54.012 -1.841 1.00 5.90 95 VAL A C 1
ATOM 711 O O . VAL A 1 95 ? 124.986 54.801 -1.520 1.00 5.90 95 VAL A O 1
ATOM 715 N N . ASP A 1 96 ? 126.980 54.414 -2.473 1.00 6.63 96 ASP A N 1
ATOM 716 C CA . ASP A 1 96 ? 127.105 55.805 -2.911 1.00 9.00 96 ASP A CA 1
ATOM 717 C C . ASP A 1 96 ? 126.350 55.874 -4.237 1.00 9.36 96 ASP A C 1
ATOM 718 O O . ASP A 1 96 ? 126.920 55.779 -5.331 1.00 10.66 96 ASP A O 1
ATOM 723 N N . PHE A 1 97 ? 125.044 56.014 -4.090 1.00 8.87 97 PHE A N 1
ATOM 724 C CA . PHE A 1 97 ? 124.091 55.992 -5.188 1.00 8.89 97 PHE A CA 1
ATOM 725 C C . PHE A 1 97 ? 124.010 57.237 -6.048 1.00 8.66 97 PHE A C 1
ATOM 726 O O . PHE A 1 97 ? 123.583 58.301 -5.596 1.00 8.93 97 PHE A O 1
ATOM 734 N N . GLN A 1 98 ? 124.407 57.091 -7.302 1.00 8.04 98 GLN A N 1
ATOM 735 C CA . GLN A 1 98 ? 124.360 58.207 -8.233 1.00 8.03 98 GLN A CA 1
ATOM 736 C C . GLN A 1 98 ? 122.924 58.377 -8.746 1.00 8.49 98 GLN A C 1
ATOM 737 O O . GLN A 1 98 ? 122.282 57.404 -9.132 1.00 8.63 98 GLN A O 1
ATOM 743 N N . PRO A 1 99 ? 122.381 59.604 -8.704 1.00 9.24 99 PRO A N 1
ATOM 744 C CA . PRO A 1 99 ? 122.984 60.855 -8.237 1.00 10.88 99 PRO A CA 1
ATOM 745 C C . PRO A 1 99 ? 122.434 61.274 -6.879 1.00 12.89 99 PRO A C 1
ATOM 746 O O . PRO A 1 99 ? 122.659 62.395 -6.439 1.00 14.45 99 PRO A O 1
ATOM 750 N N . ASP A 1 100 ? 121.735 60.357 -6.224 1.00 14.34 100 ASP A N 1
ATOM 751 C CA . ASP A 1 100 ? 121.101 60.620 -4.938 1.00 16.93 100 ASP A CA 1
ATOM 752 C C . ASP A 1 100 ? 122.030 60.850 -3.772 1.00 16.74 100 ASP A C 1
ATOM 753 O O . ASP A 1 100 ? 121.788 61.744 -2.978 1.00 21.09 100 ASP A O 1
ATOM 758 N N . GLY A 1 101 ? 123.028 59.990 -3.621 1.00 14.10 101 GLY A N 1
ATOM 759 C CA . GLY A 1 101 ? 123.967 60.105 -2.523 1.00 11.09 101 GLY A CA 1
ATOM 760 C C . GLY A 1 101 ? 124.025 58.776 -1.792 1.00 10.10 101 GLY A C 1
ATOM 761 O O . GLY A 1 101 ? 123.472 57.783 -2.274 1.00 7.37 101 GLY A O 1
ATOM 762 N N . GLN A 1 102 ? 124.676 58.763 -0.628 1.00 7.68 102 GLN A N 1
ATOM 763 C CA . GLN A 1 102 ? 124.798 57.546 0.180 1.00 7.87 102 GLN A CA 1
ATOM 764 C C . GLN A 1 102 ? 123.479 57.200 0.862 1.00 5.55 102 GLN A C 1
ATOM 765 O O . GLN A 1 102 ? 122.883 58.041 1.546 1.00 4.17 102 GLN A O 1
ATOM 771 N N . GLN A 1 103 ? 123.012 55.977 0.623 1.00 6.16 103 GLN A N 1
ATOM 772 C CA . GLN A 1 103 ? 121.742 55.495 1.158 1.00 7.86 103 GLN A CA 1
ATOM 773 C C . GLN A 1 103 ? 121.880 54.042 1.505 1.00 4.95 103 GLN A C 1
ATOM 774 O O . GLN A 1 103 ? 122.798 53.370 1.020 1.00 5.94 103 GLN A O 1
ATOM 780 N N . LEU A 1 104 ? 120.938 53.536 2.293 1.00 4.72 104 LEU A N 1
ATOM 781 C CA . LEU A 1 104 ? 120.975 52.131 2.693 1.00 6.31 104 LEU A CA 1
ATOM 782 C C . LEU A 1 104 ? 120.329 51.195 1.671 1.00 5.82 104 LEU A C 1
ATOM 783 O O . LEU A 1 104 ? 119.196 51.404 1.239 1.00 5.29 104 LEU A O 1
ATOM 788 N N . LYS A 1 105 ? 121.065 50.155 1.302 1.00 4.67 105 LYS A N 1
ATOM 789 C CA . LYS A 1 105 ? 120.595 49.170 0.345 1.00 3.58 105 LYS A CA 1
ATOM 790 C C . LYS A 1 105 ? 120.966 47.791 0.865 1.00 5.47 105 LYS A C 1
ATOM 791 O O . LYS A 1 105 ? 121.853 47.651 1.723 1.00 6.49 105 LYS A O 1
ATOM 797 N N . LEU A 1 106 ? 120.294 46.769 0.352 1.00 5.24 106 LEU A N 1
ATOM 798 C CA . LEU A 1 106 ? 120.641 45.403 0.724 1.00 8.87 106 LEU A CA 1
ATOM 799 C C . LEU A 1 106 ? 122.040 45.197 0.122 1.00 9.59 106 LEU A C 1
ATOM 800 O O . LEU A 1 106 ? 122.313 45.639 -1.000 1.00 8.82 106 LEU A O 1
ATOM 805 N N . ALA A 1 107 ? 122.931 44.586 0.892 1.00 8.05 107 ALA A N 1
ATOM 806 C CA . ALA A 1 107 ? 124.303 44.356 0.457 1.00 9.14 107 ALA A CA 1
ATOM 807 C C . ALA A 1 107 ? 124.431 43.307 -0.632 1.00 9.29 107 ALA A C 1
ATOM 808 O O . ALA A 1 107 ? 123.598 42.403 -0.730 1.00 11.96 107 ALA A O 1
ATOM 810 N N . GLY A 1 108 ? 125.486 43.444 -1.431 1.00 10.91 108 GLY A N 1
ATOM 811 C CA . GLY A 1 108 ? 125.797 42.491 -2.480 1.00 13.39 108 GLY A CA 1
ATOM 812 C C . GLY A 1 108 ? 125.064 42.614 -3.784 1.00 13.35 108 GLY A C 1
ATOM 813 O O . GLY A 1 108 ? 125.144 41.712 -4.605 1.00 15.76 108 GLY A O 1
ATOM 814 N N . ARG A 1 109 ? 124.370 43.722 -3.983 1.00 13.77 109 ARG A N 1
ATOM 815 C CA . ARG A 1 109 ? 123.607 43.932 -5.209 1.00 15.61 109 ARG A CA 1
ATOM 816 C C . ARG A 1 109 ? 124.219 45.065 -6.033 1.00 14.22 109 ARG A C 1
ATOM 817 O O . ARG A 1 109 ? 124.413 44.922 -7.234 1.00 18.69 109 ARG A O 1
ATOM 825 N N . TYR A 1 110 ? 124.525 46.186 -5.394 1.00 10.82 110 TYR A N 1
ATOM 826 C CA . TYR A 1 110 ? 125.141 47.324 -6.073 1.00 10.92 110 TYR A CA 1
ATOM 827 C C . TYR A 1 110 ? 126.636 47.248 -5.912 1.00 12.02 110 TYR A C 1
ATOM 828 O O . TYR A 1 110 ? 127.132 46.883 -4.843 1.00 11.97 110 TYR A O 1
ATOM 837 N N . PRO A 1 111 ? 127.385 47.617 -6.959 1.00 12.50 111 PRO A N 1
ATOM 838 C CA . PRO A 1 111 ? 128.840 47.551 -6.838 1.00 12.70 111 PRO A CA 1
ATOM 839 C C . PRO A 1 111 ? 129.459 48.683 -6.013 1.00 12.85 111 PRO A C 1
ATOM 840 O O . PRO A 1 111 ? 130.499 48.488 -5.380 1.00 15.69 111 PRO A O 1
ATOM 844 N N . ASN A 1 112 ? 128.810 49.841 -5.996 1.00 11.09 112 ASN A N 1
ATOM 845 C CA . ASN A 1 112 ? 129.325 51.021 -5.282 1.00 11.65 112 ASN A CA 1
ATOM 846 C C . ASN A 1 112 ? 129.039 51.127 -3.773 1.00 10.81 112 ASN A C 1
ATOM 847 O O . ASN A 1 112 ? 128.557 52.155 -3.285 1.00 10.07 112 ASN A O 1
ATOM 852 N N . GLN A 1 113 ? 129.372 50.068 -3.035 1.00 12.87 113 GLN A N 1
ATOM 853 C CA . GLN A 1 113 ? 129.171 50.035 -1.586 1.00 11.80 113 GLN A CA 1
ATOM 854 C C . GLN A 1 113 ? 130.335 50.697 -0.871 1.00 11.59 113 GLN A C 1
ATOM 855 O O . GLN A 1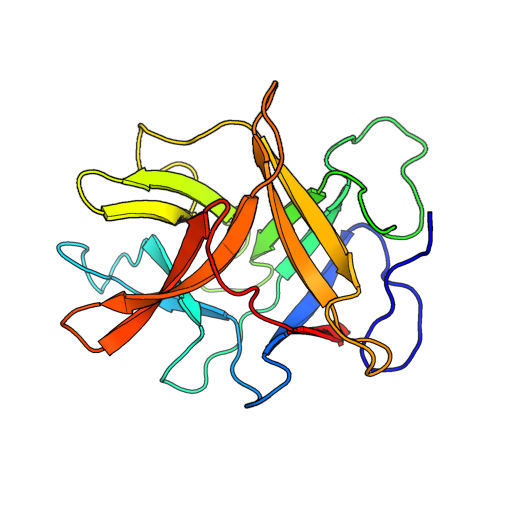 113 ? 131.489 50.592 -1.301 1.00 14.00 113 GLN A O 1
ATOM 861 N N . VAL A 1 114 ? 130.024 51.367 0.227 1.00 9.35 114 VAL A N 1
ATOM 862 C CA . VAL A 1 114 ? 131.006 52.058 1.044 1.00 8.48 114 VAL A CA 1
ATOM 863 C C . VAL A 1 114 ? 131.409 51.157 2.212 1.00 9.07 114 VAL A C 1
ATOM 864 O O . VAL A 1 114 ? 130.546 50.684 2.952 1.00 10.80 114 VAL A O 1
ATOM 868 N N . LYS A 1 115 ? 132.706 50.898 2.368 1.00 8.03 115 LYS A N 1
ATOM 869 C CA . LYS A 1 115 ? 133.169 50.059 3.462 1.00 8.04 115 LYS A CA 1
ATOM 870 C C . LYS A 1 115 ? 133.070 50.847 4.766 1.00 6.91 115 LYS A C 1
ATOM 871 O O . LYS A 1 115 ? 133.470 52.002 4.829 1.00 7.38 115 LYS A O 1
ATOM 874 N N . GLY A 1 116 ? 132.526 50.221 5.799 1.00 8.04 116 GLY A N 1
ATOM 875 C CA . GLY A 1 116 ? 132.383 50.890 7.072 1.00 5.39 116 GLY A CA 1
ATOM 876 C C . GLY A 1 116 ? 131.471 50.072 7.942 1.00 7.29 116 GLY A C 1
ATOM 877 O O . GLY A 1 116 ? 131.050 48.980 7.548 1.00 8.61 116 GLY A O 1
ATOM 878 N N . ALA A 1 117 ? 131.116 50.614 9.097 1.00 6.55 117 ALA A N 1
ATOM 879 C CA . ALA A 1 117 ? 130.258 49.914 10.044 1.00 7.46 117 ALA A CA 1
ATOM 880 C C . ALA A 1 117 ? 129.275 50.897 10.622 1.00 6.70 117 ALA A C 1
ATOM 881 O O . ALA A 1 117 ? 129.461 52.102 10.498 1.00 7.38 117 ALA A O 1
ATOM 883 N N . PHE A 1 118 ? 128.241 50.372 11.268 1.00 6.37 118 PHE A N 1
ATOM 884 C CA . PHE A 1 118 ? 127.215 51.188 11.894 1.00 5.38 118 PHE A CA 1
ATOM 885 C C . PHE A 1 118 ? 127.533 51.303 13.367 1.00 5.06 118 PHE A C 1
ATOM 886 O O . PHE A 1 118 ? 128.214 50.438 13.895 1.00 5.30 118 PHE A O 1
ATOM 894 N N . THR A 1 119 ? 127.131 52.404 14.005 1.00 5.81 119 THR A N 1
ATOM 895 C CA . THR A 1 119 ? 127.312 52.562 15.465 1.00 6.29 119 THR A CA 1
ATOM 896 C C . THR A 1 119 ? 126.019 53.150 16.033 1.00 7.04 119 THR A C 1
ATOM 897 O O . THR A 1 119 ? 125.168 53.656 15.284 1.00 6.56 119 THR A O 1
ATOM 901 N N . ILE A 1 120 ? 125.873 53.094 17.348 1.00 4.86 120 ILE A N 1
ATOM 902 C CA . ILE A 1 120 ? 124.680 53.609 18.011 1.00 3.18 120 ILE A CA 1
ATOM 903 C C . ILE A 1 120 ? 125.095 54.616 19.072 1.00 5.64 120 ILE A C 1
ATOM 904 O O . ILE A 1 120 ? 126.101 54.404 19.761 1.00 6.69 120 ILE A O 1
ATOM 909 N N . GLN A 1 121 ? 124.343 55.709 19.187 1.00 4.19 121 GLN A N 1
ATOM 910 C CA . GLN A 1 121 ? 124.583 56.736 20.200 1.00 5.44 121 GLN A CA 1
ATOM 911 C C . GLN A 1 121 ? 123.225 57.159 20.727 1.00 5.82 121 GLN A C 1
ATOM 912 O O . GLN A 1 121 ? 122.221 56.928 20.060 1.00 4.68 121 GLN A O 1
ATOM 918 N N . LYS A 1 122 ? 123.178 57.748 21.922 1.00 7.31 122 LYS A N 1
ATOM 919 C CA . LYS A 1 122 ? 121.920 58.232 22.486 1.00 9.72 122 LYS A CA 1
ATOM 920 C C . LYS A 1 122 ? 121.322 59.183 21.466 1.00 10.56 122 LYS A C 1
ATOM 921 O O . LYS A 1 122 ? 122.036 60.023 20.918 1.00 11.33 122 LYS A O 1
ATOM 927 N N . GLY A 1 123 ? 120.022 59.061 21.230 1.00 10.64 123 GLY A N 1
ATOM 928 C CA . GLY A 1 123 ? 119.358 59.884 20.236 1.00 14.52 123 GLY A CA 1
ATOM 929 C C . GLY A 1 123 ? 118.656 61.122 20.752 1.00 18.06 123 GLY A C 1
ATOM 930 O O . GLY A 1 123 ? 118.463 62.071 19.988 1.00 19.30 123 GLY A O 1
ATOM 931 N N . SER A 1 124 ? 118.227 61.110 22.012 1.00 17.77 124 SER A N 1
ATOM 932 C CA . SER A 1 124 ? 117.550 62.266 22.597 1.00 20.75 124 SER A CA 1
ATOM 933 C C . SER A 1 124 ? 117.632 62.224 24.109 1.00 22.56 124 SER A C 1
ATOM 934 O O . SER A 1 124 ? 118.242 61.327 24.699 1.00 21.75 124 SER A O 1
ATOM 937 N N . ASN A 1 125 ? 117.011 63.208 24.736 1.00 26.21 125 ASN A N 1
ATOM 938 C CA . ASN A 1 125 ? 117.016 63.263 26.184 1.00 32.12 125 ASN A CA 1
ATOM 939 C C . ASN A 1 125 ? 116.079 62.184 26.736 1.00 30.88 125 ASN A C 1
ATOM 940 O O . ASN A 1 125 ? 116.225 61.741 27.880 1.00 34.79 125 ASN A O 1
ATOM 945 N N . THR A 1 126 ? 115.131 61.752 25.910 1.00 27.22 126 THR A N 1
ATOM 946 C CA . THR A 1 126 ? 114.216 60.698 26.306 1.00 25.01 126 THR A CA 1
ATOM 947 C C . THR A 1 126 ? 115.029 59.408 26.457 1.00 22.72 126 THR A C 1
ATOM 948 O O . THR A 1 126 ? 115.784 59.029 25.566 1.00 20.89 126 THR A O 1
ATOM 952 N N . PRO A 1 127 ? 114.893 58.737 27.608 1.00 20.91 127 PRO A N 1
ATOM 953 C CA . PRO A 1 127 ? 115.604 57.490 27.900 1.00 17.03 127 PRO A CA 1
ATOM 954 C C . PRO A 1 127 ? 115.307 56.379 26.903 1.00 12.71 127 PRO A C 1
ATOM 955 O O . PRO A 1 127 ? 114.184 56.262 26.410 1.00 10.64 127 PRO A O 1
ATOM 959 N N . ARG A 1 128 ? 116.315 55.547 26.652 1.00 10.41 128 ARG A N 1
ATOM 960 C CA . ARG A 1 128 ? 116.198 54.409 25.742 1.00 11.93 128 ARG A CA 1
ATOM 961 C C . ARG A 1 128 ? 115.925 54.802 24.289 1.00 11.54 128 ARG A C 1
ATOM 962 O O . ARG A 1 128 ? 115.379 54.007 23.511 1.00 10.93 128 ARG A O 1
ATOM 970 N N . THR A 1 129 ? 116.257 56.041 23.940 1.00 9.32 129 THR A N 1
ATOM 971 C CA . THR A 1 129 ? 116.101 56.489 22.569 1.00 10.02 129 THR A CA 1
ATOM 972 C C . THR A 1 129 ? 117.529 56.624 21.981 1.00 8.99 129 THR A C 1
ATOM 973 O O . THR A 1 129 ? 118.450 57.121 22.641 1.00 7.65 129 THR A O 1
ATOM 977 N N . TYR A 1 130 ? 117.706 56.171 20.744 1.00 7.80 130 TYR A N 1
ATOM 978 C CA . TYR A 1 130 ? 119.008 56.176 20.092 1.00 6.29 130 TYR A CA 1
ATOM 979 C C . TYR A 1 130 ? 118.965 56.639 18.653 1.00 6.56 130 TYR A C 1
ATOM 980 O O . TYR A 1 130 ? 117.902 56.829 18.087 1.00 7.52 130 TYR A O 1
ATOM 989 N N . LYS A 1 131 ? 120.142 56.825 18.072 1.00 7.74 131 LYS A N 1
ATOM 990 C CA . LYS A 1 131 ? 120.262 57.194 16.666 1.00 8.24 131 LYS A CA 1
ATOM 991 C C . LYS A 1 131 ? 121.342 56.286 16.118 1.00 7.90 131 LYS A C 1
ATOM 992 O O . LYS A 1 131 ? 122.166 55.762 16.876 1.00 7.19 131 LYS A O 1
ATOM 998 N N . LEU A 1 132 ? 121.309 56.071 14.807 1.00 8.41 132 LEU A N 1
ATOM 999 C CA . LEU A 1 132 ? 122.275 55.206 14.117 1.00 8.05 132 LEU A CA 1
ATOM 1000 C C . LEU A 1 132 ? 123.230 56.061 13.292 1.00 6.44 132 LEU A C 1
ATOM 1001 O O . LEU A 1 132 ? 122.824 57.063 12.714 1.00 7.38 132 LEU A O 1
ATOM 1006 N N . LEU A 1 133 ? 124.503 55.693 13.276 1.00 6.50 133 LEU A N 1
ATOM 1007 C CA . LEU A 1 133 ? 125.476 56.437 12.504 1.00 4.96 133 LEU A CA 1
ATOM 1008 C C . LEU A 1 133 ? 126.191 55.439 11.611 1.00 3.92 133 LEU A C 1
ATOM 1009 O O . LEU A 1 133 ? 126.118 54.231 11.833 1.00 4.39 133 LEU A O 1
ATOM 1014 N N . PHE A 1 134 ? 126.800 55.936 10.551 1.00 4.90 134 PHE A N 1
ATOM 1015 C CA . PHE A 1 134 ? 127.576 55.080 9.676 1.00 5.01 134 PHE A CA 1
ATOM 1016 C C . PHE A 1 134 ? 128.978 55.654 9.698 1.00 5.08 134 PHE A C 1
ATOM 1017 O O . PHE A 1 134 ? 129.191 56.845 9.461 1.00 5.41 134 PHE A O 1
ATOM 1025 N N . CYS A 1 135 ? 129.935 54.791 9.983 1.00 5.00 135 CYS A N 1
ATOM 1026 C CA . CYS A 1 135 ? 131.321 55.205 10.084 1.00 6.67 135 CYS A CA 1
ATOM 1027 C C . CYS A 1 135 ? 132.132 54.505 9.025 1.00 4.82 135 CYS A C 1
ATOM 1028 O O . CYS A 1 135 ? 132.504 53.350 9.177 1.00 5.98 135 CYS A O 1
ATOM 1031 N N . PRO A 1 136 ? 132.381 55.189 7.902 1.00 8.17 136 PRO A N 1
ATOM 1032 C CA . PRO A 1 136 ? 133.165 54.582 6.828 1.00 9.33 136 PRO A CA 1
ATOM 1033 C C . PRO A 1 136 ? 134.590 54.413 7.298 1.00 11.77 136 PRO A C 1
ATOM 1034 O O . PRO A 1 136 ? 135.032 55.107 8.224 1.00 10.32 136 PRO A O 1
ATOM 1038 N N . VAL A 1 137 ? 135.302 53.466 6.694 1.00 12.29 137 VAL A N 1
ATOM 1039 C CA . VAL A 1 137 ? 136.689 53.237 7.066 1.00 15.40 137 VAL A CA 1
ATOM 1040 C C . VAL A 1 137 ? 137.529 54.455 6.693 1.00 18.26 137 VAL A C 1
ATOM 1041 O O . VAL A 1 137 ? 137.442 54.964 5.570 1.00 19.66 137 VAL A O 1
ATOM 1045 N N . GLY A 1 138 ? 138.272 54.951 7.681 1.00 21.98 138 GLY A N 1
ATOM 1046 C CA . GLY A 1 138 ? 139.140 56.108 7.499 1.00 26.81 138 GLY A CA 1
ATOM 1047 C C . GLY A 1 138 ? 138.447 57.439 7.251 1.00 29.17 138 GLY A C 1
ATOM 1048 O O . GLY A 1 138 ? 139.019 58.334 6.622 1.00 31.37 138 GLY A O 1
ATOM 1049 N N . SER A 1 139 ? 137.253 57.609 7.806 1.00 26.75 139 SER A N 1
ATOM 1050 C CA . SER A 1 139 ? 136.503 58.833 7.602 1.00 23.41 139 SER A CA 1
ATOM 1051 C C . SER A 1 139 ? 135.598 59.099 8.817 1.00 19.55 139 SER A C 1
ATOM 1052 O O . SER A 1 139 ? 135.301 58.185 9.595 1.00 16.37 139 SER A O 1
ATOM 1055 N N . PRO A 1 140 ? 135.239 60.379 9.049 1.00 16.34 140 PRO A N 1
ATOM 1056 C CA . PRO A 1 140 ? 134.371 60.694 10.189 1.00 12.51 140 PRO A CA 1
ATOM 1057 C C . PRO A 1 140 ? 132.998 60.047 9.976 1.00 8.73 140 PRO A C 1
ATOM 1058 O O . PRO A 1 140 ? 132.595 59.775 8.847 1.00 6.92 140 PRO A O 1
ATOM 1062 N N . CYS A 1 141 ? 132.270 59.839 11.062 1.00 7.22 141 CYS A N 1
ATOM 1063 C CA . CYS A 1 141 ? 130.957 59.215 11.000 1.00 7.08 141 CYS A CA 1
ATOM 1064 C C . CYS A 1 141 ? 129.868 60.169 10.526 1.00 7.98 141 CYS A C 1
ATOM 1065 O O . CYS A 1 141 ? 129.929 61.384 10.777 1.00 11.13 141 CYS A O 1
ATOM 1068 N N . LYS A 1 142 ? 128.847 59.606 9.889 1.00 5.17 142 LYS A N 1
ATOM 1069 C CA . LYS A 1 142 ? 127.736 60.376 9.364 1.00 6.53 142 LYS A CA 1
ATOM 1070 C C . LYS A 1 142 ? 126.442 59.906 9.989 1.00 6.93 142 LYS A C 1
ATOM 1071 O O . LYS A 1 142 ? 126.314 58.741 10.395 1.00 5.92 142 LYS A O 1
ATOM 1077 N N . ASN A 1 143 ? 125.469 60.803 10.035 1.00 7.92 143 ASN A N 1
ATOM 1078 C CA . ASN A 1 143 ? 124.170 60.478 10.597 1.00 8.58 143 ASN A CA 1
ATOM 1079 C C . ASN A 1 143 ? 123.324 59.730 9.599 1.00 8.81 143 ASN A C 1
ATOM 1080 O O . ASN A 1 143 ? 123.531 59.837 8.382 1.00 7.45 143 ASN A O 1
ATOM 1085 N N . ILE A 1 144 ? 122.381 58.960 10.120 1.00 8.08 144 ILE A N 1
ATOM 1086 C CA . ILE A 1 144 ? 121.443 58.249 9.268 1.00 7.85 144 ILE A CA 1
ATOM 1087 C C . ILE A 1 144 ? 120.094 58.928 9.480 1.00 8.36 144 ILE A C 1
ATOM 1088 O O . ILE A 1 144 ? 119.597 58.999 10.607 1.00 7.54 144 ILE A O 1
ATOM 1093 N N . GLY A 1 145 ? 119.535 59.467 8.402 1.00 3.90 145 GLY A N 1
ATOM 1094 C CA . GLY A 1 145 ? 118.260 60.144 8.491 1.00 6.24 145 GLY A CA 1
ATOM 1095 C C . GLY A 1 145 ? 117.314 59.668 7.405 1.00 7.29 145 GLY A C 1
ATOM 1096 O O . GLY A 1 145 ? 117.597 58.706 6.691 1.00 9.26 145 GLY A O 1
ATOM 1097 N N . ILE A 1 146 ? 116.209 60.380 7.256 1.00 8.39 146 ILE A N 1
ATOM 1098 C CA . ILE A 1 146 ? 115.186 60.053 6.280 1.00 9.74 146 ILE A CA 1
ATOM 1099 C C . ILE A 1 146 ? 115.141 61.085 5.161 1.00 10.43 146 ILE A C 1
ATOM 1100 O O . ILE A 1 146 ? 115.379 62.268 5.388 1.00 10.50 146 ILE A O 1
ATOM 1105 N N . SER A 1 147 ? 114.851 60.626 3.955 1.00 9.55 147 SER A N 1
ATOM 1106 C CA . SER A 1 147 ? 114.699 61.510 2.812 1.00 10.90 147 SER A CA 1
ATOM 1107 C C . SER A 1 147 ? 113.563 60.902 2.001 1.00 9.81 147 SER A C 1
ATOM 1108 O O . SER A 1 147 ? 113.622 59.725 1.621 1.00 10.22 147 SER A O 1
ATOM 1111 N N . THR A 1 148 ? 112.514 61.682 1.776 1.00 9.41 148 THR A N 1
ATOM 1112 C CA . THR A 1 148 ? 111.364 61.195 1.020 1.00 9.80 148 THR A CA 1
ATOM 1113 C C . THR A 1 148 ? 111.611 61.357 -0.468 1.00 9.79 148 THR A C 1
ATOM 1114 O O . THR A 1 148 ? 111.979 62.450 -0.915 1.00 10.06 148 THR A O 1
ATOM 1118 N N . ASP A 1 149 ? 111.454 60.272 -1.227 1.00 7.84 149 ASP A N 1
ATOM 1119 C CA . ASP A 1 149 ? 111.653 60.340 -2.670 1.00 8.26 149 ASP A CA 1
ATOM 1120 C C . ASP A 1 149 ? 110.362 60.794 -3.399 1.00 7.88 149 ASP A C 1
ATOM 1121 O O . ASP A 1 149 ? 109.306 60.948 -2.760 1.00 7.73 149 ASP A O 1
ATOM 1126 N N . PRO A 1 150 ? 110.430 61.028 -4.727 1.00 7.08 150 PRO A N 1
ATOM 1127 C CA . PRO A 1 150 ? 109.248 61.472 -5.475 1.00 7.35 150 PRO A CA 1
ATOM 1128 C C . PRO A 1 150 ? 108.027 60.571 -5.365 1.00 7.83 150 PRO A C 1
ATOM 1129 O O . PRO A 1 150 ? 106.909 61.027 -5.556 1.00 8.71 150 PRO A O 1
ATOM 1133 N N . GLU A 1 151 ? 108.248 59.288 -5.100 1.00 7.56 151 GLU A N 1
ATOM 1134 C CA . GLU A 1 151 ? 107.144 58.336 -4.971 1.00 7.48 151 GLU A CA 1
ATOM 1135 C C . GLU A 1 151 ? 106.614 58.236 -3.529 1.00 8.55 151 GLU A C 1
ATOM 1136 O O . GLU A 1 151 ? 105.697 57.470 -3.252 1.00 9.23 151 GLU A O 1
ATOM 1142 N N . GLY A 1 152 ? 107.232 58.972 -2.610 1.00 7.83 152 GLY A N 1
ATOM 1143 C CA . GLY A 1 152 ? 106.775 58.951 -1.236 1.00 8.34 152 GLY A CA 1
ATOM 1144 C C . GLY A 1 152 ? 107.428 57.931 -0.322 1.00 9.13 152 GLY A C 1
ATOM 1145 O O . GLY A 1 152 ? 106.993 57.767 0.824 1.00 8.22 152 GLY A O 1
ATOM 1146 N N . LYS A 1 153 ? 108.486 57.267 -0.785 1.00 7.45 153 LYS A N 1
ATOM 1147 C CA . LYS A 1 153 ? 109.154 56.291 0.066 1.00 7.84 153 LYS A CA 1
ATOM 1148 C C . LYS A 1 153 ?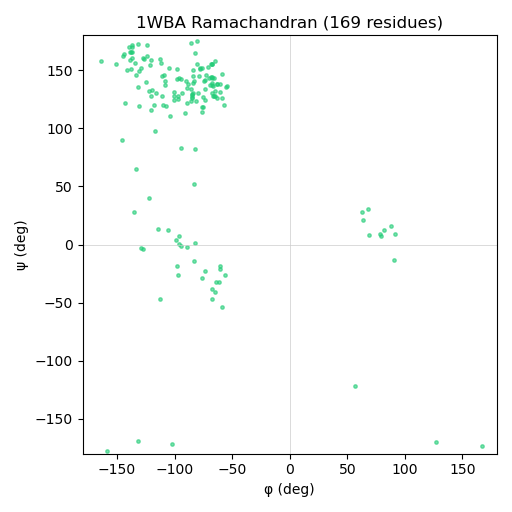 110.130 57.035 0.974 1.00 7.74 153 LYS A C 1
ATOM 1149 O O . LYS A 1 153 ? 110.752 58.030 0.559 1.00 7.08 153 LYS A O 1
ATOM 1155 N N . LYS A 1 154 ? 110.214 56.601 2.229 1.00 6.42 154 LYS A N 1
ATOM 1156 C CA . LYS A 1 154 ? 111.100 57.237 3.194 1.00 7.67 154 LYS A CA 1
ATOM 1157 C C . LYS A 1 154 ? 112.445 56.528 3.265 1.00 7.09 154 LYS A C 1
ATOM 1158 O O . LYS A 1 154 ? 112.679 55.698 4.142 1.00 6.45 154 LYS A O 1
ATOM 1164 N N . ARG A 1 155 ? 113.329 56.883 2.340 1.00 4.30 155 ARG A N 1
ATOM 1165 C CA . ARG A 1 155 ? 114.646 56.278 2.254 1.00 6.06 155 ARG A CA 1
ATOM 1166 C C . ARG A 1 155 ? 115.549 56.653 3.425 1.00 7.41 155 ARG A C 1
ATOM 1167 O O . ARG A 1 155 ? 115.468 57.762 3.955 1.00 7.69 155 ARG A O 1
ATOM 1175 N N . LEU A 1 156 ? 116.371 55.700 3.853 1.00 8.06 156 LEU A N 1
ATOM 1176 C CA . LEU A 1 156 ? 117.322 55.932 4.932 1.00 8.07 156 LEU A CA 1
ATOM 1177 C C . LEU A 1 156 ? 118.593 56.392 4.238 1.00 6.30 156 LEU A C 1
ATOM 1178 O O . LEU A 1 156 ? 119.191 55.647 3.461 1.00 7.18 156 LEU A O 1
ATOM 1183 N N . VAL A 1 157 ? 118.951 57.651 4.458 1.00 7.15 157 VAL A N 1
ATOM 1184 C CA . VAL A 1 157 ? 120.131 58.236 3.837 1.00 7.95 157 VAL A CA 1
ATOM 1185 C C . VAL A 1 157 ? 121.241 58.534 4.851 1.00 8.53 157 VAL A C 1
ATOM 1186 O O . VAL A 1 157 ? 120.990 58.704 6.050 1.00 7.89 157 VAL A O 1
ATOM 1190 N N . VAL A 1 158 ? 122.470 58.597 4.358 1.00 7.61 158 VAL A N 1
ATOM 1191 C CA . VAL A 1 158 ? 123.620 58.839 5.211 1.00 8.98 158 VAL A CA 1
ATOM 1192 C C . VAL A 1 158 ? 124.334 60.136 4.838 1.00 9.87 158 VAL A C 1
ATOM 1193 O O . VAL A 1 158 ? 124.780 60.305 3.702 1.00 10.09 158 VAL A O 1
ATOM 1197 N N . SER A 1 159 ? 124.412 61.064 5.782 1.00 9.40 159 SER A N 1
ATOM 1198 C CA . SER A 1 159 ? 125.129 62.302 5.553 1.00 11.02 159 SER A CA 1
ATOM 1199 C C . SER A 1 159 ? 125.414 63.005 6.869 1.00 10.90 159 SER A C 1
ATOM 1200 O O . SER A 1 159 ? 124.785 62.722 7.897 1.00 10.89 159 SER A O 1
ATOM 1203 N N . TYR A 1 160 ? 126.419 63.875 6.836 1.00 13.22 160 TYR A N 1
ATOM 1204 C CA . TYR A 1 160 ? 126.821 64.666 8.000 1.00 15.54 160 TYR A CA 1
ATOM 1205 C C . TYR A 1 160 ? 125.667 65.564 8.428 1.00 16.51 160 TYR A C 1
ATOM 1206 O O . TYR A 1 160 ? 125.469 65.838 9.606 1.00 19.23 160 TYR A O 1
ATOM 1215 N N . GLN A 1 161 ? 124.885 65.984 7.445 1.00 20.59 161 GLN A N 1
ATOM 1216 C CA . GLN A 1 161 ? 123.792 66.910 7.679 1.00 24.04 161 GLN A CA 1
ATOM 1217 C C . GLN A 1 161 ? 122.396 66.324 7.871 1.00 24.33 161 GLN A C 1
ATOM 1218 O O . GLN A 1 161 ? 121.439 67.070 8.096 1.00 27.07 161 GLN A O 1
ATOM 1220 N N . SER A 1 162 ? 122.275 65.002 7.824 1.00 23.00 162 SER A N 1
ATOM 1221 C CA . SER A 1 162 ? 120.967 64.382 8.011 1.00 22.31 162 SER A CA 1
ATOM 1222 C C . SER A 1 162 ? 120.508 64.546 9.449 1.00 20.69 162 SER A C 1
ATOM 1223 O O . SER A 1 162 ? 121.308 64.419 10.376 1.00 20.09 162 SER A O 1
ATOM 1226 N N . ASP A 1 163 ? 119.230 64.873 9.618 1.00 19.06 163 ASP A N 1
ATOM 1227 C CA . ASP A 1 163 ? 118.635 65.002 10.939 1.00 18.82 163 ASP A CA 1
ATOM 1228 C C . ASP A 1 163 ? 118.499 63.526 11.326 1.00 14.50 163 ASP A C 1
ATOM 1229 O O . ASP A 1 163 ? 117.842 62.770 10.626 1.00 14.37 163 ASP A O 1
ATOM 1234 N N . PRO A 1 164 ? 119.163 63.093 12.406 1.00 15.00 164 PRO A N 1
ATOM 1235 C CA . PRO A 1 164 ? 119.124 61.699 12.862 1.00 13.56 164 PRO A CA 1
ATOM 1236 C C . PRO A 1 164 ? 117.737 61.132 13.096 1.00 14.76 164 PRO A C 1
ATOM 1237 O O . PRO A 1 164 ? 116.869 61.799 13.655 1.00 16.97 164 PRO A O 1
ATOM 1241 N N . LEU A 1 165 ? 117.519 59.906 12.642 1.00 14.65 165 LEU A N 1
ATOM 1242 C CA . LEU A 1 165 ? 116.252 59.226 12.857 1.00 12.80 165 LEU A CA 1
ATOM 1243 C C . LEU A 1 165 ? 116.414 58.692 14.288 1.00 10.22 165 LEU A C 1
ATOM 1244 O O . LEU A 1 165 ? 117.388 58.007 14.582 1.00 9.20 165 LEU A O 1
ATOM 1249 N N . VAL A 1 166 ? 115.506 59.044 15.185 1.00 8.97 166 VAL A N 1
ATOM 1250 C CA . VAL A 1 166 ? 115.598 58.571 16.562 1.00 9.40 166 VAL A CA 1
ATOM 1251 C C . VAL A 1 166 ? 114.752 57.307 16.662 1.00 9.55 166 VAL A C 1
ATOM 1252 O O . VAL A 1 166 ? 113.573 57.292 16.287 1.00 8.20 166 VAL A O 1
ATOM 1256 N N . VAL A 1 167 ? 115.338 56.264 17.229 1.00 7.72 167 VAL A N 1
ATOM 1257 C CA . VAL A 1 167 ? 114.669 54.978 17.328 1.00 7.69 167 VAL A CA 1
ATOM 1258 C C . VAL A 1 167 ? 114.746 54.360 18.722 1.00 6.79 167 VAL A C 1
ATOM 1259 O O . VAL A 1 167 ? 115.450 54.858 19.606 1.00 6.43 167 VAL A O 1
ATOM 1263 N N . LYS A 1 168 ? 114.013 53.265 18.874 1.00 6.50 168 LYS A N 1
ATOM 1264 C CA . LYS A 1 168 ? 113.983 52.453 20.070 1.00 8.67 168 LYS A CA 1
ATOM 1265 C C . LYS A 1 168 ? 114.181 51.026 19.572 1.00 7.82 168 LYS A C 1
ATOM 1266 O O . LYS A 1 168 ? 113.803 50.707 18.447 1.00 8.97 168 LYS A O 1
ATOM 1272 N N . PHE A 1 169 ? 114.794 50.177 20.390 1.00 5.57 169 PHE A N 1
ATOM 1273 C CA . PHE A 1 169 ? 115.020 48.781 20.031 1.00 7.81 169 PHE A CA 1
ATOM 1274 C C . PHE A 1 169 ? 114.087 47.896 20.843 1.00 9.26 169 PHE A C 1
ATOM 1275 O O . PHE A 1 169 ? 114.131 47.904 22.069 1.00 10.30 169 PHE A O 1
ATOM 1283 N N . HIS A 1 170 ? 113.219 47.156 20.164 1.00 9.13 170 HIS A N 1
ATOM 1284 C CA . HIS A 1 170 ? 112.295 46.256 20.849 1.00 11.74 170 HIS A CA 1
ATOM 1285 C C . HIS A 1 170 ? 112.814 44.842 20.773 1.00 13.21 170 HIS A C 1
ATOM 1286 O O . HIS A 1 170 ? 113.126 44.346 19.685 1.00 13.17 170 HIS A O 1
ATOM 1293 N N . ARG A 1 171 ? 112.969 44.211 21.928 1.00 15.35 171 ARG A N 1
ATOM 1294 C CA . ARG A 1 171 ? 113.485 42.854 21.954 1.00 21.82 171 ARG A CA 1
ATOM 1295 C C . ARG A 1 171 ? 112.512 41.978 21.169 1.00 26.75 171 ARG A C 1
ATOM 1296 O O . ARG A 1 171 ? 111.293 42.095 21.329 1.00 28.15 171 ARG A O 1
ATOM 1299 N N . HIS A 1 172 ? 113.053 41.177 20.258 1.00 32.02 172 HIS A N 1
ATOM 1300 C CA . HIS A 1 172 ? 112.236 40.305 19.429 1.00 36.19 172 HIS A CA 1
ATOM 1301 C C . HIS A 1 172 ? 112.752 38.862 19.479 1.00 38.36 172 HIS A C 1
ATOM 1302 O O . HIS A 1 172 ? 113.988 38.667 19.522 1.00 41.80 172 HIS A O 1
#

CATH classification: 2.80.10.50

InterPro domains:
  IPR002160 Proteinase inhibitor I3, Kunitz legume [PF00197] (5-170)
  IPR002160 Proteinase inhibitor I3, Kunitz legume [PR00291] (4-33)
  IPR002160 Proteinase inhibitor I3, Kunitz legume [PR00291] (117-136)
  IPR002160 Proteinase inhibitor I3, Kunitz legume [PR00291] (139-168)
  IPR002160 Proteinase inhibitor I3, Kunitz legume [PS00283] (5-21)
  IPR002160 Proteinase inhibitor I3, Kunitz legume [PTHR33107] (2-171)
  IPR002160 Proteinase inhibitor I3, Kunitz legume [SM00452] (4-173)
  IPR011065 Kunitz inhibitor STI-like superfamily [SSF50386] (2-170)

Foldseek 3Di:
DAFQAFPVGHGAFAQAKWWKAFDPPGFAWDFAAPDPGDRVDTWFIFGDPPRDIFIKTKHQPDPPPPGDGGAHFPGFIWIATCDPPGHGFTWWWFQDPPPGTFITGPDPDPRTFAWGKGWDAQDPDPQKIFIWTGGPPDHIWGWAWDQDPVGTTTTGTGNPHNTRIIGIGGD

Sequence (171 aa):
DDPVYDAEGNKLVNRGKYTIVSFSDGAGIDVVATGNENPEDPLSIVKSTRNIMYATSISSEDKTPPQPRNILENMRLKINFATDPHKGDVWSVVDFQPDGQQLKLAGRYPNQVKGAFTIQKGSNTPRTYKLLFCPVGSPCKNIGISTDPEGKKRLVVSYQSDPLVVKFHRH

Nearest PDB structures (foldseek):
  1wba-assembly1_A  T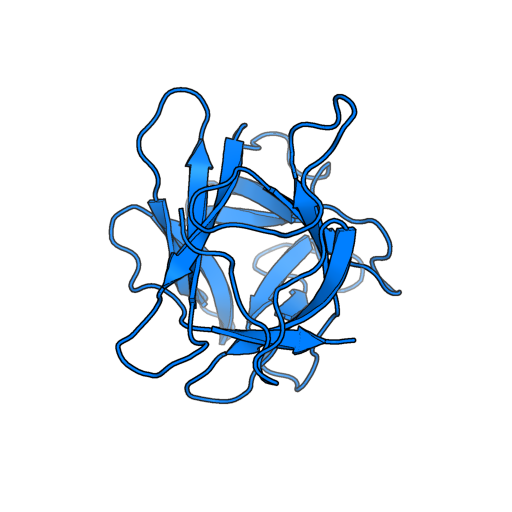M=1.006E+00  e=6.610E-30  Psophocarpus tetragonolobus
  2et2-assembly1_A  TM=8.293E-01  e=2.631E-09  Psophocarpus tetragonolobus
  1eyl-assembly1_A  TM=8.228E-01  e=3.357E-09  Psophocarpus tetragonolobus
  1fmz-assembly1_A  TM=8.258E-01  e=8.891E-09  Psophocarpus tetragonolobus
  3qyd-assembly3_B  TM=7.975E-01  e=5.658E-08  Psophocarpus tetragonolobus